Protein AF-A0A2K2B5J3-F1 (afdb_monomer)

Secondary structure (DSSP, 8-state):
----SS------------SS---------GGGEEEEEEPPPSS--HHHHH---EEEEEEESTT-TTS-HHHHHHHHHHTTTTB-TTSEEEEEE-SSSSHHHHHHHHHHHHHHHHHHHH--PPPPPHHHHHHHHHHHHHHHHHHHHHHHHHHHHHHHHHTT----

Solvent-accessible surface area (backbone atoms only — not comparable to full-atom values): 9992 Å² total; per-residue (Å²): 137,82,94,77,88,86,87,75,83,81,89,74,68,94,66,94,70,71,75,61,82,78,69,84,74,84,73,82,52,69,90,68,46,51,77,44,72,36,64,46,87,72,90,85,48,77,64,49,80,71,44,60,21,16,27,41,35,36,35,50,52,72,78,39,80,90,52,54,67,73,38,39,53,39,42,53,64,75,43,48,91,52,39,46,98,83,35,31,37,66,41,72,23,65,86,40,91,37,49,66,58,8,47,54,50,33,51,52,52,53,49,51,52,51,52,59,39,56,56,58,79,62,81,77,49,73,67,54,50,52,50,52,54,52,51,52,53,52,51,51,52,50,52,52,50,54,52,49,55,54,48,53,56,52,51,60,62,59,70,73,71,75,87,124

Radius of gyration: 27.85 Å; Cα contacts (8 Å, |Δi|>4): 143; chains: 1; bounding box: 54×85×68 Å

Foldseek 3Di:
DDPDDDPDDDPPPDDPDADDLPDPPPDPDCVQKDKDFAQDDDDDDPLSVPDRQKIKIKGQLPPPPVDDPQLSVLLCVVCVVQADPRRIGIFMFDPDSHNVVRVVVSVVVVVVSSSVSSHDHGDDDPVRVVVVVVVVVVVVVVVVVVVVVVVVVVVVVVVVPPPD

Nearest PDB structures (foldseek):
  7nql-assembly1_BL  TM=7.212E-01  e=6.709E-13  Homo sapiens
  1j26-assembly1_A  TM=7.373E-01  e=1.878E-08  Mus musculus
  8any-assembly1_p  TM=7.003E-01  e=6.809E-08  Homo sapiens
  7pnw-assembly1_1  TM=7.068E-01  e=8.121E-05  Mus musculus
  8css-assembly1_1  TM=4.990E-01  e=3.091E-05  Homo sapiens

Sequence (164 aa):
MSLELVVARFHCLAKIFVGEKIVSTRNLLPDHVTVSFARSGGPGGQNVNKVNTKVDMRFNVKNAYWLSERIRERIMQMEKNRINKDGEIVISSTKTRTQKGNIDDALAKLQAIIDVASYVPPPPSEEQKKKIAKLAAIGEQKRLKSKKALSDKKAFRRSRDSWD

InterPro domains:
  IPR000352 Peptide chain release factor class I [PF00472] (28-154)
  IPR000352 Peptide chain release factor class I [PS00745] (39-55)

Organism: Populus trichocarpa (NCBI:txid3694)

Mean predicted aligned error: 13.41 Å

Structure (mmCIF, N/CA/C/O backbone):
data_AF-A0A2K2B5J3-F1
#
_entry.id   AF-A0A2K2B5J3-F1
#
loop_
_atom_site.group_PDB
_atom_site.id
_atom_site.type_symbol
_atom_site.label_atom_id
_atom_site.label_alt_id
_atom_site.label_comp_id
_atom_site.label_asym_id
_atom_site.label_entity_id
_atom_site.label_seq_id
_atom_site.pdbx_PDB_ins_code
_atom_site.Cartn_x
_atom_site.Cartn_y
_atom_site.Cartn_z
_atom_site.occupancy
_atom_site.B_iso_or_equiv
_atom_site.auth_seq_id
_atom_site.auth_comp_id
_atom_site.auth_asym_id
_atom_site.auth_atom_id
_atom_site.pdbx_PDB_model_num
ATOM 1 N N . MET A 1 1 ? -14.371 -44.730 -22.700 1.00 38.69 1 MET A N 1
ATOM 2 C CA . MET A 1 1 ? -13.610 -43.462 -22.659 1.00 38.69 1 MET A CA 1
ATOM 3 C C . MET A 1 1 ? -14.013 -42.746 -21.388 1.00 38.69 1 MET A C 1
ATOM 5 O O . MET A 1 1 ? -15.060 -42.118 -21.335 1.00 38.69 1 MET A O 1
ATOM 9 N N . SER A 1 2 ? -13.262 -43.029 -20.331 1.00 38.56 2 SER A N 1
ATOM 10 C CA . SER A 1 2 ? -13.651 -42.812 -18.942 1.00 38.56 2 SER A CA 1
ATOM 11 C C . SER A 1 2 ? -13.442 -41.355 -18.536 1.00 38.56 2 SER A C 1
ATOM 13 O O . SER A 1 2 ? -12.309 -40.881 -18.486 1.00 38.56 2 SER A O 1
ATOM 15 N N . LEU A 1 3 ? -14.543 -40.658 -18.247 1.00 39.06 3 LEU A N 1
ATOM 16 C CA . LEU A 1 3 ? -14.547 -39.393 -17.515 1.00 39.06 3 LEU A CA 1
ATOM 17 C C . LEU A 1 3 ? -14.315 -39.677 -16.026 1.00 39.06 3 LEU A C 1
ATOM 19 O O . LEU A 1 3 ? -15.247 -39.648 -15.239 1.00 39.06 3 LEU A O 1
ATOM 23 N N . GLU A 1 4 ? -13.079 -39.958 -15.639 1.00 42.88 4 GLU A N 1
ATOM 24 C CA . GLU A 1 4 ? -12.658 -39.929 -14.237 1.00 42.88 4 GLU A CA 1
ATOM 25 C C . GLU A 1 4 ? -11.167 -39.611 -14.191 1.00 42.88 4 GLU A C 1
ATOM 27 O O . GLU A 1 4 ? -10.366 -40.535 -14.153 1.00 42.88 4 GLU A O 1
ATOM 32 N N . LEU A 1 5 ? -10.770 -38.327 -14.247 1.00 39.31 5 LEU A N 1
ATOM 33 C CA . LEU A 1 5 ? -9.449 -37.924 -13.732 1.00 39.31 5 LEU A CA 1
ATOM 34 C C . LEU A 1 5 ? -9.193 -36.408 -13.544 1.00 39.31 5 LEU A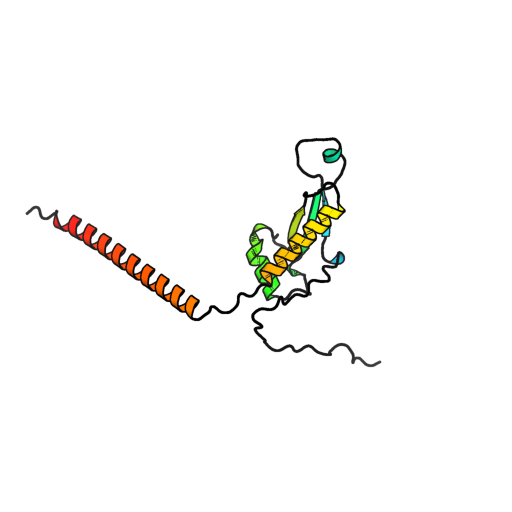 C 1
ATOM 36 O O . LEU A 1 5 ? -8.081 -35.973 -13.793 1.00 39.31 5 LEU A O 1
ATOM 40 N N . VAL A 1 6 ? -10.130 -35.561 -13.090 1.00 40.97 6 VAL A N 1
ATOM 41 C CA . VAL A 1 6 ? -9.733 -34.207 -12.597 1.00 40.97 6 VAL A CA 1
ATOM 42 C C . VAL A 1 6 ? -10.601 -33.702 -11.436 1.00 40.97 6 VAL A C 1
ATOM 44 O O . VAL A 1 6 ? -10.977 -32.536 -11.372 1.00 40.97 6 VAL A O 1
ATOM 47 N N . VAL A 1 7 ? -10.930 -34.570 -10.478 1.00 39.38 7 VAL A N 1
ATOM 48 C CA . VAL A 1 7 ? -11.504 -34.135 -9.189 1.00 39.38 7 VAL A CA 1
ATOM 49 C C . VAL A 1 7 ? -10.739 -34.811 -8.056 1.00 39.38 7 VAL A C 1
ATOM 51 O O . VAL A 1 7 ? -11.272 -35.583 -7.268 1.00 39.38 7 VAL A O 1
ATOM 54 N N . ALA A 1 8 ? -9.436 -34.550 -7.993 1.00 34.19 8 ALA A N 1
ATOM 55 C CA . ALA A 1 8 ? -8.604 -34.957 -6.872 1.00 34.19 8 ALA A CA 1
ATOM 56 C C . ALA A 1 8 ? -8.162 -33.712 -6.103 1.00 34.19 8 ALA A C 1
ATOM 58 O O . ALA A 1 8 ? -7.328 -32.962 -6.591 1.00 34.19 8 ALA A O 1
ATOM 59 N N . ARG A 1 9 ? -8.725 -33.564 -4.891 1.00 36.69 9 ARG A N 1
ATOM 60 C CA . ARG A 1 9 ? -8.152 -32.899 -3.702 1.00 36.69 9 ARG A CA 1
ATOM 61 C C . ARG A 1 9 ? -7.647 -31.468 -3.945 1.00 36.69 9 ARG A C 1
ATOM 63 O O . ARG A 1 9 ? -6.634 -31.253 -4.576 1.00 36.69 9 ARG A O 1
ATOM 70 N N . PHE A 1 10 ? -8.263 -30.442 -3.377 1.00 33.62 10 PHE A N 1
ATOM 71 C CA . PHE A 1 10 ? -7.967 -30.080 -1.992 1.00 33.62 10 PHE A CA 1
ATOM 72 C C . PHE A 1 10 ? -9.178 -29.403 -1.351 1.00 33.62 10 PHE A C 1
ATOM 74 O O . PHE A 1 10 ? -9.356 -28.189 -1.376 1.00 33.62 10 PHE A O 1
ATOM 81 N N . HIS A 1 11 ? -9.977 -30.229 -0.690 1.00 37.59 11 HIS A N 1
ATOM 82 C CA . HIS A 1 11 ? -10.754 -29.816 0.462 1.00 37.59 11 HIS A CA 1
ATOM 83 C C . HIS A 1 11 ? -9.753 -29.423 1.565 1.00 37.59 11 HIS A C 1
ATOM 85 O O . HIS A 1 11 ? -9.306 -30.268 2.339 1.00 37.59 11 HIS A O 1
ATOM 91 N N . CYS A 1 12 ? -9.311 -28.163 1.588 1.00 29.58 12 CYS A N 1
ATOM 92 C CA . CYS A 1 12 ? -8.568 -27.614 2.718 1.00 29.58 12 CYS A CA 1
ATOM 93 C C . CYS A 1 12 ? -9.543 -26.799 3.561 1.00 29.58 12 CYS A C 1
ATOM 95 O O . CYS A 1 12 ? -9.847 -25.640 3.287 1.00 29.58 12 CYS A O 1
ATOM 97 N N . LEU A 1 13 ? -10.076 -27.506 4.551 1.00 34.81 13 LEU A N 1
ATOM 98 C CA . LEU A 1 13 ? -10.824 -27.009 5.690 1.00 34.81 13 LEU A CA 1
ATOM 99 C C . LEU A 1 13 ? -10.295 -25.665 6.193 1.00 34.81 13 LEU A C 1
ATOM 101 O O . LEU A 1 13 ? -9.086 -25.453 6.292 1.00 34.81 13 LEU A O 1
ATOM 105 N N . ALA A 1 14 ? -11.246 -24.818 6.584 1.00 35.06 14 ALA A N 1
ATOM 106 C CA . ALA A 1 14 ? -11.072 -23.644 7.418 1.00 35.06 14 ALA A CA 1
ATOM 107 C C . ALA A 1 14 ? -9.916 -23.813 8.415 1.00 35.06 14 ALA A C 1
ATOM 109 O O . ALA A 1 14 ? -10.019 -24.485 9.440 1.00 35.06 14 ALA A O 1
ATOM 110 N N . LYS A 1 15 ? -8.797 -23.181 8.091 1.00 33.81 15 LYS A N 1
ATOM 111 C CA . LYS A 1 15 ? -7.628 -23.089 8.944 1.00 33.81 15 LYS A CA 1
ATOM 112 C C . LYS A 1 15 ? -7.197 -21.638 8.875 1.00 33.81 15 LYS A C 1
ATOM 114 O O . LYS A 1 15 ? -6.507 -21.205 7.959 1.00 33.81 15 LYS A O 1
ATOM 119 N N . ILE A 1 16 ? -7.709 -20.868 9.832 1.00 36.09 16 ILE A N 1
ATOM 120 C CA . ILE A 1 16 ? -7.239 -19.525 10.165 1.00 36.09 16 ILE A CA 1
ATOM 121 C C . ILE A 1 16 ? -5.782 -19.701 10.609 1.00 36.09 16 ILE A C 1
ATOM 123 O O . ILE A 1 16 ? -5.500 -19.921 11.782 1.00 36.09 16 ILE A O 1
ATOM 127 N N . PHE A 1 17 ? -4.860 -19.726 9.648 1.00 38.75 17 PHE A N 1
ATOM 128 C CA . PHE A 1 17 ? -3.431 -19.838 9.905 1.00 38.75 17 PHE A CA 1
ATOM 129 C C . PHE A 1 17 ? -2.878 -18.434 10.081 1.00 38.75 17 PHE A C 1
ATOM 131 O O . PHE A 1 17 ? -2.689 -17.661 9.144 1.00 38.75 17 PHE A O 1
ATOM 138 N N . VAL A 1 18 ? -2.709 -18.095 11.349 1.00 39.72 18 VAL A N 1
ATOM 139 C CA . VAL A 1 18 ? -1.982 -16.927 11.812 1.00 39.72 18 VAL A CA 1
ATOM 140 C C . VAL A 1 18 ? -0.506 -17.116 11.455 1.00 39.72 18 VAL A C 1
ATOM 142 O O . VAL A 1 18 ? 0.121 -18.047 11.945 1.00 39.72 18 VAL A O 1
ATOM 145 N N . GLY A 1 19 ? 0.059 -16.206 10.657 1.00 42.03 19 GLY A N 1
ATOM 146 C CA . GLY A 1 19 ? 1.497 -15.919 10.707 1.00 42.03 19 GLY A CA 1
ATOM 147 C C . GLY A 1 19 ? 2.404 -16.445 9.592 1.00 42.03 19 GLY A C 1
ATOM 148 O O . GLY A 1 19 ? 3.573 -16.077 9.601 1.00 42.03 19 GLY A O 1
ATOM 149 N N . GLU A 1 20 ? 1.923 -17.197 8.602 1.00 43.34 20 GLU A N 1
ATOM 150 C CA . GLU A 1 20 ? 2.760 -17.602 7.459 1.00 43.34 20 GLU A CA 1
ATOM 151 C C . GLU A 1 20 ? 2.305 -16.917 6.169 1.00 43.34 20 GLU A C 1
ATOM 153 O O . GLU A 1 20 ? 1.110 -16.789 5.914 1.00 43.34 20 GLU A O 1
ATOM 158 N N . LYS A 1 21 ? 3.258 -16.421 5.366 1.00 43.47 21 LYS A N 1
ATOM 159 C CA . LYS A 1 21 ? 3.002 -15.805 4.056 1.00 43.47 21 LYS A CA 1
ATOM 160 C C . LYS A 1 21 ? 2.290 -16.826 3.155 1.00 43.47 21 LYS A C 1
ATOM 162 O O . LYS A 1 21 ? 2.937 -17.682 2.566 1.00 43.47 21 LYS A O 1
ATOM 167 N N . ILE A 1 22 ? 0.960 -16.746 3.065 1.00 46.25 22 ILE A N 1
ATOM 168 C CA . ILE A 1 22 ? 0.119 -17.766 2.408 1.00 46.25 22 ILE A CA 1
ATOM 169 C C . ILE A 1 22 ? 0.354 -17.834 0.892 1.00 46.25 22 ILE A C 1
ATOM 171 O O . ILE A 1 22 ? 0.056 -18.849 0.270 1.00 46.25 22 ILE A O 1
ATOM 175 N N . VAL A 1 23 ? 0.927 -16.806 0.269 1.00 48.00 23 VAL A N 1
ATOM 176 C CA . VAL A 1 23 ? 1.145 -16.830 -1.177 1.00 48.00 23 VAL A CA 1
ATOM 177 C C . VAL A 1 23 ? 2.619 -17.094 -1.465 1.00 48.00 23 VAL A C 1
ATOM 179 O O . VAL A 1 23 ? 3.451 -16.194 -1.409 1.00 48.00 23 VAL A O 1
ATOM 182 N N . SER A 1 24 ? 2.945 -18.346 -1.791 1.00 45.31 24 SER A N 1
ATOM 183 C CA . SER A 1 24 ? 4.167 -18.667 -2.532 1.00 45.31 24 SER A CA 1
ATOM 184 C C . SER A 1 24 ? 4.050 -18.025 -3.920 1.00 45.31 24 SER A C 1
ATOM 186 O O . SER A 1 24 ? 3.563 -18.624 -4.874 1.00 45.31 24 SER A O 1
ATOM 188 N N . THR A 1 25 ? 4.428 -16.754 -4.024 1.00 46.91 25 THR A N 1
ATOM 189 C CA . THR A 1 25 ? 4.330 -15.903 -5.219 1.00 46.91 25 THR A CA 1
ATOM 190 C C . THR A 1 25 ? 5.460 -16.140 -6.218 1.00 46.91 25 THR A C 1
ATOM 192 O O . THR A 1 25 ? 5.994 -15.210 -6.817 1.00 46.91 25 THR A O 1
ATOM 195 N N . ARG A 1 26 ? 5.868 -17.396 -6.431 1.00 44.31 26 ARG A N 1
ATOM 196 C CA . ARG A 1 26 ? 6.993 -17.665 -7.341 1.00 44.31 26 ARG A CA 1
ATOM 197 C C . ARG A 1 26 ? 6.673 -17.487 -8.824 1.00 44.31 26 ARG A C 1
ATOM 199 O O . ARG A 1 26 ? 7.614 -17.313 -9.585 1.00 44.31 26 ARG A O 1
ATOM 206 N N . ASN A 1 27 ? 5.404 -17.440 -9.233 1.00 49.78 27 ASN A N 1
ATOM 207 C CA . ASN A 1 27 ? 5.041 -17.365 -10.651 1.00 49.78 27 ASN A CA 1
ATOM 208 C C . ASN A 1 27 ? 3.996 -16.269 -10.927 1.00 49.78 27 ASN A C 1
ATOM 210 O O . ASN A 1 27 ? 2.860 -16.565 -11.290 1.00 49.78 27 ASN A O 1
ATOM 214 N N . LEU A 1 28 ? 4.372 -14.990 -10.807 1.00 58.81 28 LEU A N 1
ATOM 215 C CA . LEU A 1 28 ? 3.717 -13.958 -11.621 1.00 58.81 28 LEU A CA 1
ATOM 216 C C . LEU A 1 28 ? 4.149 -14.211 -13.072 1.00 58.81 28 LEU A C 1
ATOM 218 O O . LEU A 1 28 ? 5.174 -13.704 -13.522 1.00 58.81 28 LEU A O 1
ATOM 222 N N . LEU A 1 29 ? 3.420 -15.086 -13.768 1.00 58.47 29 LEU A N 1
ATOM 223 C CA . LEU A 1 29 ? 3.644 -15.331 -15.189 1.00 58.47 29 LEU A CA 1
ATOM 224 C C . LEU A 1 29 ? 3.409 -14.010 -15.945 1.00 58.47 29 LEU A C 1
ATOM 226 O O . LEU A 1 29 ? 2.413 -13.331 -15.661 1.00 58.47 29 LEU A O 1
ATOM 230 N N . PRO A 1 30 ? 4.283 -13.640 -16.900 1.00 63.72 30 PRO A N 1
ATOM 231 C CA . PRO A 1 30 ? 4.094 -12.458 -17.743 1.00 63.72 30 PRO A CA 1
ATOM 232 C C . PRO A 1 30 ? 2.709 -12.406 -18.400 1.00 63.72 30 PRO A C 1
ATOM 234 O O . PRO A 1 30 ? 2.174 -11.326 -18.613 1.00 63.72 30 PRO A O 1
ATOM 237 N N . ASP A 1 31 ? 2.097 -13.568 -18.636 1.00 69.81 31 ASP A N 1
ATOM 238 C CA . ASP A 1 31 ? 0.798 -13.727 -19.295 1.00 69.81 31 ASP A CA 1
ATOM 239 C C . ASP A 1 31 ? -0.376 -13.091 -18.530 1.00 69.81 31 ASP A C 1
ATOM 241 O O . ASP A 1 31 ? -1.429 -12.827 -19.107 1.00 69.81 31 ASP A O 1
ATOM 245 N N . HIS A 1 32 ? -0.220 -12.820 -17.230 1.00 76.50 32 HIS A N 1
ATOM 246 C CA . HIS A 1 32 ? -1.272 -12.210 -16.407 1.00 76.50 32 HIS A CA 1
ATOM 247 C C . HIS A 1 32 ? -1.162 -10.686 -16.289 1.00 76.50 32 HIS A C 1
ATOM 249 O O . HIS A 1 32 ? -2.029 -10.058 -15.674 1.00 76.50 32 HIS A O 1
ATOM 255 N N . VAL A 1 33 ? -0.108 -10.083 -16.844 1.00 84.31 33 VAL A N 1
ATOM 256 C CA . VAL A 1 33 ? 0.138 -8.641 -16.769 1.00 84.31 33 VAL A CA 1
ATOM 257 C C . VAL A 1 33 ? 0.286 -8.054 -18.165 1.00 84.31 33 VAL A C 1
ATOM 259 O O . VAL A 1 33 ? 1.044 -8.535 -18.997 1.00 84.31 33 VAL A O 1
ATOM 262 N N . THR A 1 34 ? -0.430 -6.967 -18.436 1.00 89.25 34 THR A N 1
ATOM 263 C CA . THR A 1 34 ? -0.255 -6.224 -19.688 1.00 89.25 34 THR A CA 1
ATOM 264 C C . THR A 1 34 ? 0.779 -5.134 -19.467 1.00 89.25 34 THR A C 1
ATOM 266 O O . THR A 1 34 ? 0.596 -4.266 -18.614 1.00 89.25 34 THR A O 1
ATOM 269 N N . VAL A 1 35 ? 1.869 -5.164 -20.228 1.00 90.06 35 VAL A N 1
ATOM 270 C CA . VAL A 1 35 ? 2.953 -4.183 -20.124 1.00 90.06 35 VAL A CA 1
ATOM 271 C C . VAL A 1 35 ? 2.902 -3.237 -21.319 1.00 90.06 35 VAL A C 1
ATOM 273 O O . VAL A 1 35 ? 2.974 -3.668 -22.465 1.00 90.06 35 VAL A O 1
ATOM 276 N N . SER A 1 36 ? 2.806 -1.939 -21.045 1.00 90.94 36 SER A N 1
ATOM 277 C CA . SER A 1 36 ? 2.914 -0.872 -22.036 1.00 90.94 36 SER A CA 1
ATOM 278 C C . SER A 1 36 ? 4.167 -0.048 -21.776 1.00 90.94 36 SER A C 1
ATOM 280 O O . SER A 1 36 ? 4.523 0.221 -20.628 1.00 90.94 36 SER A O 1
A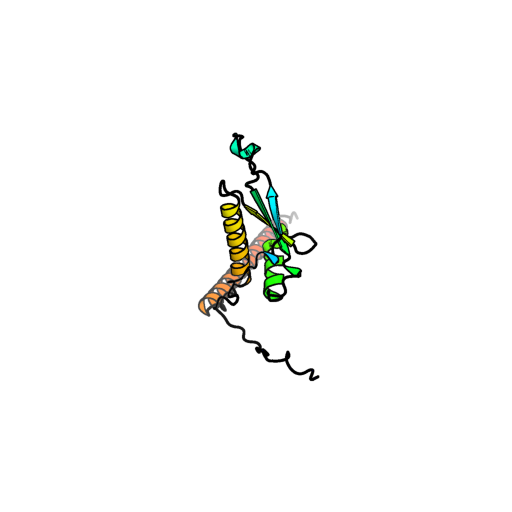TOM 282 N N . PHE A 1 37 ? 4.821 0.397 -22.845 1.00 90.25 37 PHE A N 1
ATOM 283 C CA . PHE A 1 37 ? 5.982 1.274 -22.752 1.00 90.25 37 PHE A CA 1
ATOM 284 C C . PHE A 1 37 ? 5.604 2.695 -23.138 1.00 90.25 37 PHE A C 1
ATOM 286 O O . PHE A 1 37 ? 4.906 2.927 -24.122 1.00 90.25 37 PHE A O 1
ATOM 293 N N . ALA A 1 38 ? 6.103 3.654 -22.373 1.00 87.44 38 ALA A N 1
ATOM 294 C CA . ALA A 1 38 ? 5.895 5.070 -22.605 1.00 87.44 38 ALA A CA 1
ATOM 295 C C . ALA A 1 38 ? 7.223 5.825 -22.489 1.00 87.44 38 ALA A C 1
ATOM 297 O O . ALA A 1 38 ? 8.264 5.281 -22.104 1.00 87.44 38 ALA A O 1
ATOM 298 N N . ARG A 1 39 ? 7.195 7.114 -22.815 1.00 84.88 39 ARG A N 1
ATOM 299 C CA . ARG A 1 39 ? 8.326 8.005 -22.549 1.00 84.88 39 ARG A CA 1
ATOM 300 C C . ARG A 1 39 ? 8.353 8.356 -21.064 1.00 84.88 39 ARG A C 1
ATOM 302 O O . ARG A 1 39 ? 7.312 8.617 -20.460 1.00 84.88 39 ARG A O 1
ATOM 309 N N . SER A 1 40 ? 9.538 8.336 -20.462 1.00 77.94 40 SER A N 1
ATOM 310 C CA . SER A 1 40 ? 9.729 8.815 -19.091 1.00 77.94 40 SER A CA 1
ATOM 311 C C . SER A 1 40 ? 9.630 10.340 -19.057 1.00 77.94 40 SER A C 1
ATOM 313 O O . SER A 1 40 ? 10.235 11.004 -19.893 1.00 77.94 40 SER A O 1
ATOM 315 N N . GLY A 1 41 ? 8.898 10.898 -18.092 1.00 74.50 41 GLY A N 1
ATOM 316 C CA . GLY A 1 41 ? 8.893 12.343 -17.855 1.00 74.50 41 GLY A CA 1
ATOM 317 C C . GLY A 1 41 ? 10.177 12.793 -17.152 1.00 74.50 41 GLY A C 1
ATOM 318 O O . GLY A 1 41 ? 10.667 12.092 -16.270 1.00 74.50 41 GLY A O 1
ATOM 319 N N . GLY A 1 42 ? 10.727 13.946 -17.537 1.00 71.50 42 GLY A N 1
ATOM 320 C CA . GLY A 1 42 ? 11.901 14.542 -16.892 1.00 71.50 42 GLY A CA 1
ATOM 321 C C . GLY A 1 42 ? 12.543 15.660 -17.724 1.00 71.50 42 GLY A C 1
ATOM 322 O O . GLY A 1 42 ? 12.238 15.769 -18.915 1.00 71.50 42 GLY A O 1
ATOM 323 N N . PRO A 1 43 ? 13.411 16.498 -17.119 1.00 67.81 43 PRO A N 1
ATOM 324 C CA . PRO A 1 43 ? 14.131 17.551 -17.832 1.00 67.81 43 PRO A CA 1
ATOM 325 C C . PRO A 1 43 ? 14.945 16.939 -18.980 1.00 67.81 43 PRO A C 1
ATOM 327 O O . PRO A 1 43 ? 15.679 15.966 -18.804 1.00 67.81 43 PRO A O 1
ATOM 330 N N . GLY A 1 44 ? 14.705 17.464 -20.181 1.00 62.78 44 GLY A N 1
ATOM 331 C CA . GLY A 1 44 ? 15.041 16.830 -21.450 1.00 62.78 44 GLY A CA 1
ATOM 332 C C . GLY A 1 44 ? 16.533 16.574 -21.666 1.00 62.78 44 GLY A C 1
ATOM 333 O O . GLY A 1 44 ? 17.384 17.416 -21.402 1.00 62.78 44 GLY A O 1
ATOM 334 N N . GLY A 1 45 ? 16.820 15.405 -22.236 1.00 69.75 45 GLY A N 1
ATOM 335 C CA . GLY A 1 45 ? 18.115 15.014 -22.788 1.00 69.75 45 GLY A CA 1
ATOM 336 C C . GLY A 1 45 ? 17.905 14.038 -23.949 1.00 69.75 45 GLY A C 1
ATOM 337 O O . GLY A 1 45 ? 16.805 13.499 -24.110 1.00 69.75 45 GLY A O 1
ATOM 338 N N . GLN A 1 46 ? 18.940 13.787 -24.762 1.00 68.25 46 GLN A N 1
ATOM 339 C CA . GLN A 1 46 ? 18.813 12.960 -25.977 1.00 68.25 46 GLN A CA 1
ATOM 340 C C . GLN A 1 46 ? 18.162 11.588 -25.722 1.00 68.25 46 GLN A C 1
ATOM 342 O O . GLN A 1 46 ? 17.353 11.130 -26.526 1.00 68.25 46 GLN A O 1
ATOM 347 N N . ASN A 1 47 ? 18.455 10.953 -24.584 1.00 64.69 47 ASN A N 1
ATOM 348 C CA . ASN A 1 47 ? 17.909 9.634 -24.255 1.00 64.69 47 ASN A CA 1
ATOM 349 C C . ASN A 1 47 ? 16.420 9.662 -23.862 1.00 64.69 47 ASN A C 1
ATOM 351 O O . ASN A 1 47 ? 15.684 8.753 -24.236 1.00 64.69 47 ASN A O 1
ATOM 355 N N . VAL A 1 48 ? 15.959 10.706 -23.163 1.00 69.69 48 VAL A N 1
ATOM 356 C CA . VAL A 1 48 ? 14.572 10.825 -22.660 1.00 69.69 48 VAL A CA 1
ATOM 357 C C . VAL A 1 48 ? 13.577 11.007 -23.809 1.00 69.69 48 VAL A C 1
ATOM 359 O O . VAL A 1 48 ? 12.483 10.448 -23.792 1.00 69.69 48 VAL A O 1
ATOM 362 N N . ASN A 1 49 ? 13.982 11.741 -24.848 1.00 68.38 49 ASN A N 1
ATOM 363 C CA . ASN A 1 49 ? 13.137 12.000 -26.013 1.00 68.38 49 ASN A CA 1
ATOM 364 C C . ASN A 1 49 ? 13.140 10.853 -27.037 1.00 68.38 49 ASN A C 1
ATOM 366 O O . ASN A 1 49 ? 12.234 10.789 -27.869 1.00 68.38 49 ASN A O 1
ATOM 370 N N . LYS A 1 50 ? 14.138 9.958 -26.983 1.00 70.94 50 LYS A N 1
ATOM 371 C CA . LYS A 1 50 ? 14.362 8.913 -27.995 1.00 70.94 50 LYS A CA 1
ATOM 372 C C . LYS A 1 50 ? 13.949 7.509 -27.547 1.00 70.94 50 LYS A C 1
ATOM 374 O O . LYS A 1 50 ? 13.555 6.716 -28.397 1.00 70.94 50 LYS A O 1
ATOM 379 N N . VAL A 1 51 ? 14.028 7.182 -26.254 1.00 77.81 51 VAL A N 1
ATOM 380 C CA . VAL A 1 51 ? 13.822 5.806 -25.766 1.00 77.81 51 VAL A CA 1
ATOM 381 C C . VAL A 1 51 ? 12.595 5.717 -24.856 1.00 77.81 51 VAL A C 1
ATOM 383 O O . VAL A 1 51 ? 12.501 6.405 -23.842 1.00 77.81 51 VAL A O 1
ATOM 386 N N . ASN A 1 52 ? 11.666 4.816 -25.193 1.00 83.62 52 ASN A N 1
ATOM 387 C CA . ASN A 1 52 ? 10.490 4.505 -24.374 1.00 83.62 52 ASN A CA 1
ATOM 388 C C . ASN A 1 52 ? 10.897 3.629 -23.180 1.00 83.62 52 ASN A C 1
ATOM 390 O O . ASN A 1 52 ? 10.770 2.405 -23.221 1.00 83.62 52 ASN A O 1
ATOM 394 N N . THR A 1 53 ? 11.464 4.242 -22.144 1.00 85.94 53 THR A N 1
ATOM 395 C CA . THR A 1 53 ? 11.959 3.536 -20.954 1.00 85.94 53 THR A CA 1
ATOM 396 C C . THR A 1 53 ? 10.900 3.372 -19.869 1.00 85.94 53 THR A C 1
ATOM 398 O O . THR A 1 53 ? 11.019 2.442 -19.075 1.00 85.94 53 THR A O 1
ATOM 401 N N . LYS A 1 54 ? 9.869 4.229 -19.814 1.00 90.06 54 LYS A N 1
ATOM 402 C CA . LYS A 1 54 ? 8.796 4.124 -18.815 1.00 90.06 54 LYS A CA 1
ATOM 403 C C . LYS A 1 54 ? 7.996 2.853 -19.056 1.00 90.06 54 LYS A C 1
ATOM 405 O O . LYS A 1 54 ? 7.600 2.578 -20.185 1.00 90.06 54 LYS A O 1
ATOM 410 N N . VAL A 1 55 ? 7.729 2.126 -17.981 1.00 92.44 55 VAL A N 1
ATOM 411 C CA . VAL A 1 55 ? 6.892 0.928 -17.986 1.00 92.44 55 VAL A CA 1
ATOM 412 C C . VAL A 1 55 ? 5.595 1.244 -17.266 1.00 92.44 55 VAL A C 1
ATOM 414 O O . VAL A 1 55 ? 5.630 1.688 -16.122 1.00 92.44 55 VAL A O 1
ATOM 417 N N . ASP A 1 56 ? 4.472 1.001 -17.928 1.00 92.06 56 ASP A N 1
ATOM 418 C CA . ASP A 1 56 ? 3.133 1.024 -17.356 1.00 92.06 56 ASP A CA 1
ATOM 419 C C . ASP A 1 56 ? 2.580 -0.407 -17.394 1.00 92.06 56 ASP A C 1
ATOM 421 O O . ASP A 1 56 ? 2.260 -0.943 -18.453 1.00 92.06 56 ASP A O 1
ATOM 425 N N . MET A 1 57 ? 2.507 -1.044 -16.229 1.00 91.06 57 MET A N 1
ATOM 426 C CA . MET A 1 57 ? 2.011 -2.405 -16.054 1.00 91.06 57 MET A CA 1
ATOM 427 C C . MET A 1 57 ? 0.564 -2.373 -15.575 1.00 91.06 57 MET A C 1
ATOM 429 O O . MET A 1 57 ? 0.248 -1.703 -14.593 1.00 91.06 57 MET A O 1
ATOM 433 N N . ARG A 1 58 ? -0.309 -3.116 -16.248 1.00 91.12 58 ARG A N 1
ATOM 434 C CA . ARG A 1 58 ? -1.704 -3.316 -15.864 1.00 91.12 58 ARG A CA 1
ATOM 435 C C . ARG A 1 58 ? -1.913 -4.744 -15.395 1.00 91.12 58 ARG A C 1
ATOM 437 O O . ARG A 1 58 ? -1.501 -5.686 -16.070 1.00 91.12 58 ARG A O 1
ATOM 444 N N . PHE A 1 59 ? -2.581 -4.892 -14.260 1.00 90.12 59 PHE A N 1
ATOM 445 C CA . PHE A 1 59 ? -2.938 -6.185 -13.694 1.00 90.12 59 PHE A CA 1
ATOM 446 C C . PHE A 1 59 ? -4.423 -6.198 -13.334 1.00 90.12 59 PHE A C 1
ATOM 448 O O . PHE A 1 59 ? -4.894 -5.321 -12.610 1.00 90.12 59 PHE A O 1
ATOM 455 N N . ASN A 1 60 ? -5.166 -7.184 -13.834 1.00 89.56 60 ASN A N 1
ATOM 456 C CA . ASN A 1 60 ? -6.578 -7.342 -13.504 1.00 89.56 60 ASN A CA 1
ATOM 457 C C . ASN A 1 60 ? -6.720 -8.160 -12.214 1.00 89.56 60 ASN A C 1
ATOM 459 O O . ASN A 1 60 ? -6.601 -9.385 -12.220 1.00 89.56 60 ASN A O 1
ATOM 463 N N . VAL A 1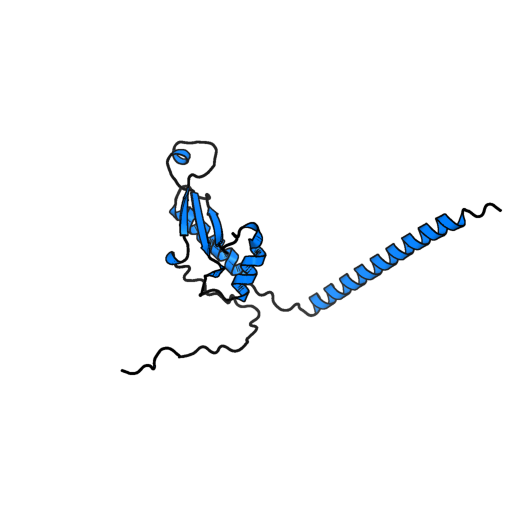 61 ? -6.976 -7.470 -11.100 1.00 87.19 61 VAL A N 1
ATOM 464 C CA . VAL A 1 61 ? -7.076 -8.087 -9.768 1.00 87.19 61 VAL A CA 1
ATOM 465 C C . VAL A 1 61 ? -8.330 -8.956 -9.665 1.00 87.19 61 VAL A C 1
ATOM 467 O O . VAL A 1 61 ? -8.308 -10.007 -9.029 1.00 87.19 61 VAL A O 1
ATOM 470 N N . LYS A 1 62 ? -9.424 -8.535 -10.308 1.00 85.31 62 LYS A N 1
ATOM 471 C CA . LYS A 1 62 ? -10.731 -9.197 -10.230 1.00 85.31 62 LYS A CA 1
ATOM 472 C C . LYS A 1 62 ? -10.736 -10.558 -10.929 1.00 85.31 62 LYS A C 1
ATOM 474 O O . LYS A 1 62 ? -11.283 -11.515 -10.393 1.00 85.31 62 LYS A O 1
ATOM 479 N N . ASN A 1 63 ? -10.082 -10.650 -12.085 1.00 84.38 63 ASN A N 1
ATOM 480 C CA . ASN A 1 63 ? -10.032 -11.864 -12.906 1.00 84.38 63 ASN A CA 1
ATOM 481 C C . ASN A 1 63 ? -8.867 -12.805 -12.544 1.00 84.38 63 ASN A C 1
ATOM 483 O O . ASN A 1 63 ? -8.688 -13.846 -13.177 1.00 84.38 63 ASN A O 1
ATOM 487 N N . ALA A 1 64 ? -8.065 -12.470 -11.531 1.00 82.75 64 ALA A N 1
ATOM 488 C CA . ALA A 1 64 ? -6.953 -13.302 -11.090 1.00 82.75 64 ALA A CA 1
ATOM 489 C C . ALA A 1 64 ? -7.458 -14.550 -10.340 1.00 82.75 64 ALA A C 1
ATOM 491 O O . ALA A 1 64 ? -7.724 -14.509 -9.135 1.00 82.75 64 ALA A O 1
ATOM 492 N N . TYR A 1 65 ? -7.575 -15.674 -11.056 1.00 79.38 65 TYR A N 1
ATOM 493 C CA . TYR A 1 65 ? -8.056 -16.959 -10.522 1.00 79.38 65 TYR A CA 1
ATOM 494 C C . TYR A 1 65 ? -7.145 -17.561 -9.442 1.00 79.38 65 TYR A C 1
ATOM 496 O O . TYR A 1 65 ? -7.607 -18.303 -8.581 1.00 79.38 65 TYR A O 1
ATOM 504 N N . TRP A 1 66 ? -5.853 -17.237 -9.476 1.00 80.06 66 TRP A N 1
ATOM 505 C CA . TRP A 1 66 ? -4.842 -17.730 -8.539 1.00 80.06 66 TRP A CA 1
ATOM 506 C C . TRP A 1 66 ? -4.809 -16.946 -7.216 1.00 80.06 66 TRP A C 1
ATOM 508 O O . TRP A 1 66 ? -4.144 -17.367 -6.269 1.00 80.06 66 TRP A O 1
ATOM 518 N N . LEU A 1 67 ? -5.531 -15.822 -7.122 1.00 79.88 67 LEU A N 1
ATOM 519 C CA . LEU A 1 67 ? -5.701 -15.067 -5.881 1.00 79.88 67 LEU A CA 1
ATOM 520 C C . LEU A 1 67 ? -6.969 -15.517 -5.144 1.00 79.88 67 LEU A C 1
ATOM 522 O O . LEU A 1 67 ? -8.033 -15.672 -5.736 1.00 79.88 67 LEU A O 1
ATOM 526 N N . SER A 1 68 ? -6.870 -15.670 -3.822 1.00 83.12 68 SER A N 1
ATOM 527 C CA . SER A 1 68 ? -8.041 -15.862 -2.956 1.00 83.12 68 SER A CA 1
ATOM 528 C C . SER A 1 68 ? -8.946 -14.626 -2.991 1.00 83.12 68 SER A C 1
ATOM 530 O O . SER A 1 68 ? -8.441 -13.502 -2.993 1.00 83.12 68 SER A O 1
ATOM 532 N N . GLU A 1 69 ? -10.268 -14.822 -2.921 1.00 83.25 69 GLU A N 1
ATOM 533 C CA . GLU A 1 69 ? -11.254 -13.729 -2.863 1.00 83.25 69 GLU A CA 1
ATOM 534 C C . GLU A 1 69 ? -10.928 -12.708 -1.768 1.00 83.25 69 GLU A C 1
ATOM 536 O O . GLU A 1 69 ? -10.885 -11.508 -2.013 1.00 83.25 69 GLU A O 1
ATOM 541 N N . ARG A 1 70 ? -10.548 -13.183 -0.576 1.00 83.88 70 ARG A N 1
ATOM 542 C CA . ARG A 1 70 ? -10.160 -12.313 0.542 1.00 83.88 70 ARG A CA 1
ATOM 543 C C . ARG A 1 70 ? -8.992 -11.388 0.186 1.00 83.88 70 ARG A C 1
ATOM 545 O O . ARG A 1 70 ? -8.944 -10.246 0.641 1.00 83.88 70 ARG A O 1
ATOM 552 N N . ILE A 1 71 ? -8.016 -11.894 -0.568 1.00 84.69 71 ILE A N 1
ATOM 553 C CA . ILE A 1 71 ? -6.847 -11.114 -0.988 1.00 84.69 71 ILE A CA 1
ATOM 554 C C . ILE A 1 71 ? -7.260 -10.132 -2.086 1.00 84.69 71 ILE A C 1
ATOM 556 O O . ILE A 1 71 ? -6.877 -8.967 -2.005 1.00 84.69 71 ILE A O 1
ATOM 560 N N . ARG A 1 72 ? -8.086 -10.560 -3.053 1.00 86.50 72 ARG A N 1
ATOM 561 C CA . ARG A 1 72 ? -8.640 -9.674 -4.088 1.00 86.50 72 ARG A CA 1
ATOM 562 C C . ARG A 1 72 ? -9.378 -8.495 -3.466 1.00 86.50 72 ARG A C 1
ATOM 564 O O . ARG A 1 72 ? -9.032 -7.351 -3.744 1.00 86.50 72 ARG A O 1
ATOM 571 N N . GLU A 1 73 ? -10.318 -8.755 -2.564 1.00 88.06 73 GLU A N 1
ATOM 572 C CA . GLU A 1 73 ? -11.076 -7.717 -1.861 1.00 88.06 73 GLU A CA 1
ATOM 573 C C . GLU A 1 73 ? -10.168 -6.769 -1.072 1.00 88.06 73 GLU A C 1
ATOM 575 O O . GLU A 1 73 ? -10.343 -5.551 -1.125 1.00 88.06 73 GLU A O 1
ATOM 580 N N . ARG A 1 74 ? -9.156 -7.299 -0.375 1.00 88.31 74 ARG A N 1
ATOM 581 C CA . ARG A 1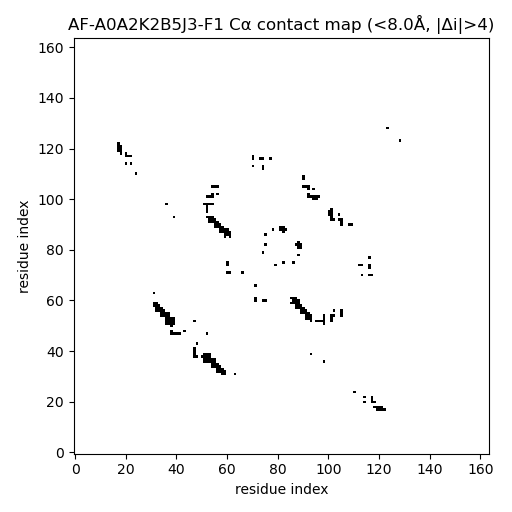 74 ? -8.188 -6.465 0.344 1.00 88.31 74 ARG A CA 1
ATOM 582 C C . ARG A 1 74 ? -7.387 -5.565 -0.583 1.00 88.31 74 ARG A C 1
ATOM 584 O O . ARG A 1 74 ? -7.249 -4.385 -0.276 1.00 88.31 74 ARG A O 1
ATOM 591 N N . ILE A 1 75 ? -6.889 -6.085 -1.703 1.00 88.50 75 ILE A N 1
ATOM 592 C CA . ILE A 1 75 ? -6.178 -5.275 -2.702 1.00 88.50 75 ILE A CA 1
ATOM 593 C C . ILE A 1 75 ? -7.111 -4.178 -3.231 1.00 88.50 75 ILE A C 1
ATOM 595 O O . ILE A 1 75 ? -6.718 -3.014 -3.266 1.00 88.50 75 ILE A O 1
ATOM 599 N N . MET A 1 76 ? -8.363 -4.522 -3.551 1.00 88.75 76 MET A N 1
ATOM 600 C CA . MET A 1 76 ? -9.380 -3.568 -4.011 1.00 88.75 76 MET A CA 1
ATOM 601 C C . MET A 1 76 ? -9.657 -2.457 -2.985 1.00 88.75 76 MET A C 1
ATOM 603 O O . MET A 1 76 ? -9.852 -1.304 -3.363 1.00 88.75 76 MET A O 1
ATOM 607 N N . GLN A 1 77 ? -9.650 -2.774 -1.687 1.00 88.88 77 GLN A N 1
ATOM 608 C CA . GLN A 1 77 ? -9.842 -1.792 -0.614 1.00 88.88 77 GLN A CA 1
ATOM 609 C C . GLN A 1 77 ? -8.602 -0.921 -0.373 1.00 88.88 77 GLN A C 1
ATOM 611 O O . GLN A 1 77 ? -8.729 0.291 -0.185 1.00 88.88 77 GLN A O 1
ATOM 616 N N . MET A 1 78 ? -7.413 -1.527 -0.367 1.00 87.81 78 MET A N 1
ATOM 617 C CA . MET A 1 78 ? -6.146 -0.846 -0.089 1.00 87.81 78 MET A CA 1
ATOM 618 C C . MET A 1 78 ? -5.739 0.097 -1.221 1.00 87.81 78 MET A C 1
ATOM 620 O O . MET A 1 78 ? -5.396 1.251 -0.979 1.00 87.81 78 MET A O 1
ATOM 624 N N . GLU A 1 79 ? -5.837 -0.373 -2.462 1.00 89.19 79 GLU A N 1
ATOM 625 C CA . GLU A 1 79 ? -5.401 0.346 -3.660 1.00 89.19 79 GLU A CA 1
ATOM 626 C C . GLU A 1 79 ? -6.582 0.984 -4.407 1.00 89.19 79 GLU A C 1
ATOM 628 O O . GLU A 1 79 ? -6.489 1.263 -5.601 1.00 89.19 79 GLU A O 1
ATOM 633 N N . LYS A 1 80 ? -7.692 1.272 -3.712 1.00 87.69 80 LYS A N 1
ATOM 634 C CA . LYS A 1 80 ? -8.929 1.821 -4.305 1.00 87.69 80 LYS A CA 1
ATOM 635 C C . LYS A 1 80 ? -8.712 3.053 -5.195 1.00 87.69 80 LYS A C 1
ATOM 637 O O . LYS A 1 80 ? -9.448 3.267 -6.146 1.00 87.69 80 LYS A O 1
ATOM 642 N N . ASN A 1 81 ? -7.698 3.865 -4.885 1.00 87.88 81 ASN A N 1
ATOM 643 C CA . ASN A 1 81 ? -7.381 5.093 -5.621 1.00 87.88 81 ASN A CA 1
ATOM 644 C C . ASN A 1 81 ? -6.615 4.825 -6.929 1.00 87.88 81 ASN A C 1
ATOM 646 O O . ASN A 1 81 ? -6.508 5.712 -7.769 1.00 87.88 81 ASN A O 1
ATOM 650 N N . ARG A 1 82 ? -6.027 3.633 -7.071 1.00 86.56 82 ARG A N 1
ATOM 651 C CA . ARG A 1 82 ? -5.172 3.221 -8.194 1.00 86.56 82 ARG A CA 1
ATOM 652 C C . ARG A 1 82 ? -5.821 2.154 -9.074 1.00 86.56 82 ARG A C 1
ATOM 654 O O . ARG A 1 82 ? -5.204 1.720 -10.046 1.00 86.56 82 ARG A O 1
ATOM 661 N N . ILE A 1 83 ? -7.031 1.729 -8.718 1.00 90.00 83 ILE A N 1
ATOM 662 C CA . ILE A 1 83 ? -7.794 0.695 -9.406 1.00 90.00 83 ILE A CA 1
ATOM 663 C C . ILE A 1 83 ? -8.900 1.329 -10.249 1.00 90.00 83 ILE A C 1
ATOM 665 O O . ILE A 1 83 ? -9.625 2.219 -9.804 1.00 90.00 83 ILE A O 1
ATOM 669 N N . ASN A 1 84 ? -9.034 0.838 -11.476 1.00 89.06 84 ASN A N 1
ATOM 670 C CA . ASN A 1 84 ? -10.060 1.255 -12.425 1.00 89.06 84 ASN A CA 1
ATOM 671 C C . ASN A 1 84 ? -11.415 0.602 -12.092 1.00 89.06 84 ASN A C 1
ATOM 673 O O . ASN A 1 84 ? -11.484 -0.369 -11.338 1.00 89.06 84 ASN A O 1
ATOM 677 N N . LYS A 1 85 ? -12.506 1.068 -12.717 1.00 85.88 85 LYS A N 1
ATOM 678 C CA . LYS A 1 85 ? -13.850 0.471 -12.545 1.00 85.88 85 LYS A CA 1
ATOM 679 C C . LYS A 1 85 ? -13.894 -1.025 -12.885 1.00 85.88 85 LYS A C 1
ATOM 681 O O . LYS A 1 85 ? -14.656 -1.767 -12.274 1.00 85.88 85 LYS A O 1
ATOM 686 N N . ASP A 1 86 ? -13.030 -1.459 -13.798 1.00 85.44 86 ASP A N 1
ATOM 687 C CA . ASP A 1 86 ? -12.917 -2.852 -14.241 1.00 85.44 86 ASP A CA 1
ATOM 688 C C . ASP A 1 86 ? -12.102 -3.743 -13.283 1.00 85.44 86 ASP A C 1
ATOM 690 O O . ASP A 1 86 ? -11.974 -4.945 -13.511 1.00 85.44 86 ASP A O 1
ATOM 694 N N . GLY A 1 87 ? -11.561 -3.187 -12.190 1.00 86.19 87 GLY A N 1
ATOM 695 C CA . GLY A 1 87 ? -10.728 -3.929 -11.236 1.00 86.19 87 GLY A CA 1
ATOM 696 C C . GLY A 1 87 ? -9.272 -4.089 -11.680 1.00 86.19 87 GLY A C 1
ATOM 697 O O . GLY A 1 87 ? -8.569 -4.984 -11.207 1.00 86.19 87 GLY A O 1
ATOM 698 N N . GLU A 1 88 ? -8.814 -3.235 -12.595 1.00 90.31 88 GLU A N 1
ATOM 699 C CA . GLU A 1 88 ? -7.427 -3.200 -13.055 1.00 90.31 88 GLU A CA 1
ATOM 700 C C . GLU A 1 88 ? -6.600 -2.222 -12.226 1.00 90.31 88 GLU A C 1
ATOM 702 O O . GLU A 1 88 ? -6.955 -1.048 -12.124 1.00 90.31 88 GLU A O 1
ATOM 707 N N . ILE A 1 89 ? -5.477 -2.684 -11.676 1.00 91.06 89 ILE A N 1
ATOM 708 C CA . ILE A 1 89 ? -4.472 -1.822 -11.055 1.00 91.06 89 ILE A CA 1
ATOM 709 C C . ILE A 1 89 ? -3.405 -1.447 -12.082 1.00 91.06 89 ILE A C 1
ATOM 711 O O . ILE A 1 89 ? -2.909 -2.301 -12.822 1.00 91.06 89 ILE A O 1
ATOM 715 N N . VAL A 1 90 ? -3.026 -0.167 -12.100 1.00 91.25 90 VAL A N 1
ATOM 716 C CA . VAL A 1 90 ? -1.934 0.337 -12.942 1.00 91.25 90 VAL A CA 1
ATOM 717 C C . VAL A 1 90 ? -0.707 0.660 -12.082 1.00 91.25 90 VAL A C 1
ATOM 719 O O . VAL A 1 90 ? -0.762 1.408 -11.098 1.00 91.25 90 VAL A O 1
ATOM 722 N N . ILE A 1 91 ? 0.435 0.085 -12.452 1.00 91.12 91 ILE A N 1
ATOM 723 C CA . ILE A 1 91 ? 1.724 0.248 -11.780 1.00 91.12 91 ILE A CA 1
ATOM 724 C C . ILE A 1 91 ? 2.724 0.795 -12.791 1.00 91.12 91 ILE A C 1
ATOM 726 O O . ILE A 1 91 ? 3.113 0.110 -13.732 1.00 91.12 91 ILE A O 1
ATOM 730 N N . SER A 1 92 ? 3.166 2.031 -12.575 1.00 91.69 92 SER A N 1
ATOM 731 C CA . SER A 1 92 ? 4.172 2.674 -13.414 1.00 91.69 92 SER A CA 1
ATOM 732 C C . SER A 1 92 ? 5.565 2.629 -12.776 1.00 91.69 92 SER A C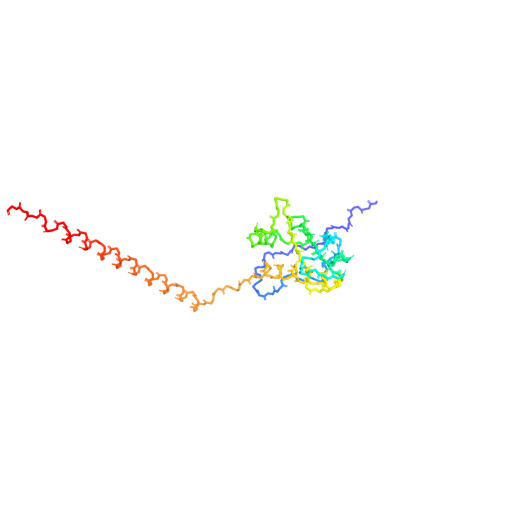 1
ATOM 734 O O . SER A 1 92 ? 5.711 2.858 -11.566 1.00 91.69 92 SER A O 1
ATOM 736 N N . SER A 1 93 ? 6.608 2.411 -13.579 1.00 91.94 93 SER A N 1
ATOM 737 C CA . SER A 1 93 ? 8.006 2.543 -13.155 1.00 91.94 93 SER A CA 1
ATOM 738 C C . SER A 1 93 ? 8.874 3.291 -14.170 1.00 91.94 93 SER A C 1
ATOM 740 O O . SER A 1 93 ? 8.822 3.048 -15.376 1.00 91.94 93 SER A O 1
ATOM 742 N N . THR A 1 94 ? 9.689 4.209 -13.647 1.00 90.44 94 THR A N 1
ATOM 743 C CA . THR A 1 94 ? 10.674 5.035 -14.371 1.00 90.44 94 THR A CA 1
ATOM 744 C C . THR A 1 94 ? 12.014 5.086 -13.630 1.00 90.44 94 THR A C 1
ATOM 746 O O . THR A 1 94 ? 12.758 6.056 -13.751 1.00 90.44 94 THR A O 1
ATOM 749 N N . LYS A 1 95 ? 12.305 4.085 -12.791 1.00 87.62 95 LYS A N 1
ATOM 750 C CA . LYS A 1 95 ? 13.451 4.100 -11.867 1.00 87.62 95 LYS A CA 1
ATOM 751 C C . LYS A 1 95 ? 14.799 4.011 -12.582 1.00 87.62 95 LYS A C 1
ATOM 753 O O . LYS A 1 95 ? 15.790 4.564 -12.116 1.00 87.62 95 LYS A O 1
ATOM 758 N N . THR A 1 96 ? 14.847 3.285 -13.691 1.00 86.12 96 THR A N 1
ATOM 759 C CA . THR A 1 96 ? 16.068 2.972 -14.432 1.00 86.12 96 THR A CA 1
ATOM 760 C C . THR A 1 96 ? 15.981 3.460 -15.876 1.00 86.12 96 THR A C 1
ATOM 762 O O . THR A 1 96 ? 14.902 3.702 -16.419 1.00 86.12 96 THR A O 1
ATOM 765 N N . ARG A 1 97 ? 17.143 3.576 -16.528 1.00 83.19 97 ARG A N 1
ATOM 766 C CA . ARG A 1 97 ? 17.256 3.926 -17.955 1.00 83.19 97 ARG A CA 1
ATOM 767 C C . ARG A 1 97 ? 16.953 2.763 -18.910 1.00 83.19 97 ARG A C 1
ATOM 769 O O . ARG A 1 97 ? 17.020 2.955 -20.118 1.00 83.19 97 ARG A O 1
ATOM 776 N N . THR A 1 98 ? 16.683 1.561 -18.399 1.00 86.75 98 THR A N 1
ATOM 777 C CA . THR A 1 98 ? 16.439 0.361 -19.209 1.00 86.75 98 THR A CA 1
ATOM 778 C C . THR A 1 98 ? 15.004 -0.123 -19.027 1.00 86.75 98 THR A C 1
ATOM 780 O O . THR A 1 98 ? 14.441 -0.050 -17.938 1.00 86.75 98 THR A O 1
ATOM 783 N N . GLN A 1 99 ? 14.400 -0.649 -20.095 1.00 87.00 99 GLN A N 1
ATOM 784 C CA . GLN A 1 99 ? 13.045 -1.207 -20.030 1.00 87.00 99 GLN A CA 1
ATOM 785 C C . GLN A 1 99 ? 12.983 -2.397 -19.070 1.00 87.00 99 GLN A C 1
ATOM 787 O O . GLN A 1 99 ? 12.129 -2.425 -18.192 1.00 87.00 99 GLN A O 1
ATOM 792 N N . LYS A 1 100 ? 13.940 -3.329 -19.179 1.00 89.31 100 LYS A N 1
ATOM 793 C CA . LYS A 1 100 ? 14.018 -4.514 -18.314 1.00 89.31 100 LYS A CA 1
ATOM 794 C C . LYS A 1 100 ? 14.058 -4.150 -16.827 1.00 89.31 100 LYS A C 1
ATOM 796 O O . LYS A 1 100 ? 13.258 -4.668 -16.062 1.00 89.31 100 LYS A O 1
ATOM 801 N N . GLY A 1 101 ? 14.907 -3.194 -16.438 1.00 89.06 101 GLY A N 1
ATOM 802 C CA . GLY A 1 101 ? 14.993 -2.762 -15.040 1.00 89.06 101 GLY A CA 1
ATOM 803 C C . GLY A 1 101 ? 13.692 -2.140 -14.524 1.00 89.06 101 GLY A C 1
ATOM 804 O O . GLY A 1 101 ? 13.335 -2.325 -13.364 1.00 89.06 101 GLY A O 1
ATOM 805 N N . ASN A 1 102 ? 12.947 -1.445 -15.388 1.00 90.69 102 ASN A N 1
ATOM 806 C CA . ASN A 1 102 ? 11.642 -0.885 -15.032 1.00 90.69 102 ASN A CA 1
ATOM 807 C C . ASN A 1 102 ? 10.527 -1.944 -14.985 1.00 90.69 102 ASN A C 1
ATOM 809 O O . ASN A 1 102 ? 9.608 -1.795 -14.182 1.00 90.69 102 ASN A O 1
ATOM 813 N N . ILE A 1 103 ? 10.613 -3.018 -15.779 1.00 89.31 103 ILE A N 1
ATOM 814 C CA . ILE A 1 103 ? 9.716 -4.181 -15.673 1.00 89.31 103 ILE A CA 1
ATOM 815 C C . ILE A 1 103 ? 9.935 -4.882 -14.331 1.00 89.31 103 ILE A C 1
ATOM 817 O O . ILE A 1 103 ? 8.973 -5.083 -13.593 1.00 89.31 103 ILE A O 1
ATOM 821 N N . ASP A 1 104 ? 11.189 -5.186 -13.985 1.00 89.62 104 ASP A N 1
ATOM 822 C CA . ASP A 1 104 ? 11.536 -5.870 -12.734 1.00 89.62 104 ASP A CA 1
ATOM 823 C C . ASP A 1 104 ? 11.088 -5.053 -11.507 1.00 89.62 104 ASP A C 1
ATOM 825 O O . ASP A 1 104 ? 10.532 -5.593 -10.551 1.00 89.62 104 ASP A O 1
ATOM 829 N N . ASP A 1 105 ? 11.247 -3.725 -11.550 1.00 91.00 105 ASP A N 1
ATOM 830 C CA . ASP A 1 105 ? 10.768 -2.827 -10.492 1.00 91.00 105 ASP A CA 1
ATOM 831 C C . ASP A 1 105 ? 9.231 -2.772 -10.411 1.00 91.00 105 ASP A C 1
ATOM 833 O O . ASP A 1 105 ? 8.670 -2.745 -9.314 1.00 91.00 105 ASP A O 1
ATOM 837 N N . ALA A 1 106 ? 8.529 -2.785 -11.550 1.00 90.62 106 ALA A N 1
ATOM 838 C CA . ALA A 1 106 ? 7.067 -2.850 -11.572 1.00 90.62 106 ALA A CA 1
ATOM 839 C C . ALA A 1 106 ? 6.543 -4.184 -11.007 1.00 90.62 106 ALA A C 1
ATOM 841 O O . ALA A 1 106 ? 5.604 -4.173 -10.208 1.00 90.62 106 ALA A O 1
ATOM 842 N N . LEU A 1 107 ? 7.191 -5.307 -11.339 1.00 88.06 107 LEU A N 1
ATOM 843 C CA . LEU A 1 107 ? 6.888 -6.623 -10.767 1.00 88.06 107 LEU A CA 1
ATOM 844 C C . LEU A 1 107 ? 7.130 -6.645 -9.254 1.00 88.06 107 LEU A C 1
ATOM 846 O O . LEU A 1 107 ? 6.274 -7.105 -8.503 1.00 88.06 107 LEU A O 1
ATOM 850 N N . ALA A 1 108 ? 8.251 -6.090 -8.786 1.00 88.69 108 ALA A N 1
ATOM 851 C CA . ALA A 1 108 ? 8.554 -6.009 -7.358 1.00 88.69 108 ALA A CA 1
ATOM 852 C C . ALA A 1 108 ? 7.514 -5.176 -6.586 1.00 88.69 108 ALA A C 1
ATOM 854 O O . ALA A 1 108 ? 7.112 -5.543 -5.481 1.00 88.69 108 ALA A O 1
ATOM 855 N N . LYS A 1 109 ? 7.029 -4.075 -7.173 1.00 90.00 109 LYS A N 1
ATOM 856 C CA . LYS A 1 109 ? 5.938 -3.270 -6.600 1.00 90.00 109 LYS A CA 1
ATOM 857 C C . LYS A 1 109 ? 4.622 -4.040 -6.541 1.00 90.00 109 LYS A C 1
ATOM 859 O O . LYS A 1 109 ? 3.944 -3.981 -5.519 1.00 90.00 109 LYS A O 1
ATOM 864 N N . LEU A 1 110 ? 4.266 -4.757 -7.608 1.00 88.25 110 LEU A N 1
ATOM 865 C CA . LEU A 1 110 ? 3.076 -5.610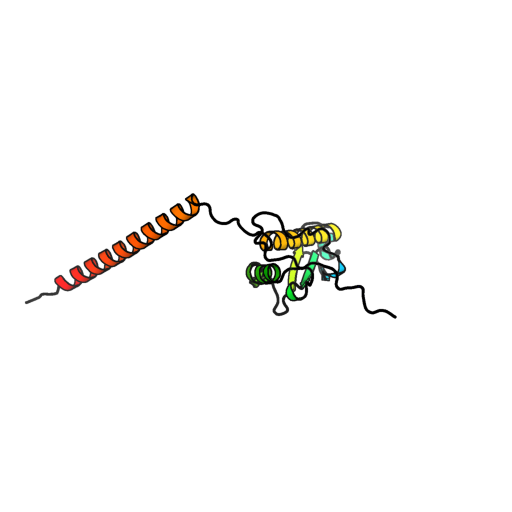 -7.624 1.00 88.25 110 LEU A CA 1
ATOM 866 C C . LEU A 1 110 ? 3.162 -6.677 -6.528 1.00 88.25 110 LEU A C 1
ATOM 868 O O . LEU A 1 110 ? 2.217 -6.865 -5.763 1.00 88.25 110 LEU A O 1
ATOM 872 N N . GLN A 1 111 ? 4.328 -7.309 -6.406 1.00 85.94 111 GLN A N 1
ATOM 873 C CA . GLN A 1 111 ? 4.600 -8.306 -5.384 1.00 85.94 111 GLN A CA 1
ATOM 874 C C . GLN A 1 111 ? 4.442 -7.739 -3.972 1.00 85.94 111 GLN A C 1
ATOM 876 O O . GLN A 1 111 ? 3.799 -8.358 -3.129 1.00 85.94 111 GLN A O 1
ATOM 881 N N . ALA A 1 112 ? 4.970 -6.541 -3.717 1.00 87.31 112 ALA A N 1
ATOM 882 C CA . ALA A 1 112 ? 4.832 -5.883 -2.423 1.00 87.31 112 ALA A CA 1
ATOM 883 C C . ALA A 1 112 ? 3.361 -5.609 -2.061 1.00 87.31 112 ALA A C 1
ATOM 885 O O . ALA A 1 112 ? 2.966 -5.809 -0.916 1.00 87.31 112 ALA A O 1
ATOM 886 N N . ILE A 1 113 ? 2.531 -5.202 -3.029 1.00 87.19 113 ILE A N 1
ATOM 887 C CA . ILE A 1 113 ? 1.090 -4.987 -2.810 1.00 87.19 113 ILE A CA 1
ATOM 888 C C . ILE A 1 113 ? 0.405 -6.302 -2.415 1.00 87.19 113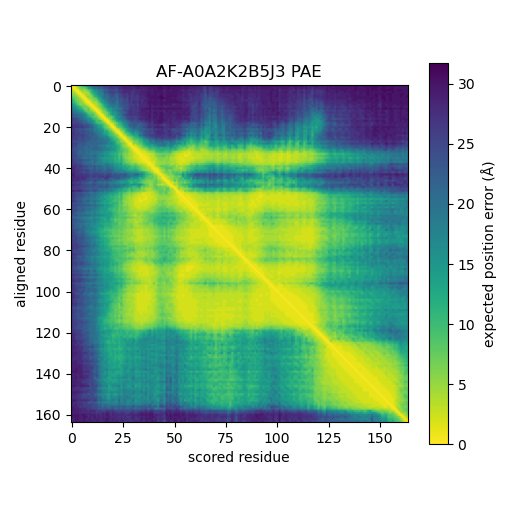 ILE A C 1
ATOM 890 O O . ILE A 1 113 ? -0.370 -6.334 -1.457 1.00 87.19 113 ILE A O 1
ATOM 894 N N . ILE A 1 114 ? 0.719 -7.394 -3.116 1.00 84.50 114 ILE A N 1
ATOM 895 C CA . ILE A 1 114 ? 0.165 -8.722 -2.820 1.00 84.50 114 ILE A CA 1
ATOM 896 C C . ILE A 1 114 ? 0.620 -9.205 -1.439 1.00 84.50 114 ILE A C 1
ATOM 898 O O . ILE A 1 114 ? -0.206 -9.694 -0.669 1.00 84.50 114 ILE A O 1
ATOM 902 N N . ASP A 1 115 ? 1.897 -9.027 -1.093 1.00 84.38 115 ASP A N 1
ATOM 903 C CA . ASP A 1 115 ? 2.450 -9.400 0.214 1.00 84.38 115 ASP A CA 1
ATOM 904 C C . ASP A 1 115 ? 1.723 -8.677 1.352 1.00 84.38 115 ASP A C 1
ATOM 906 O O . ASP A 1 115 ? 1.329 -9.301 2.340 1.00 84.38 115 ASP A O 1
ATOM 910 N N . VAL A 1 116 ? 1.498 -7.369 1.205 1.00 84.75 116 VAL A N 1
ATOM 911 C CA . VAL A 1 116 ? 0.790 -6.574 2.213 1.00 84.75 116 VAL A CA 1
ATOM 912 C C . VAL A 1 116 ? -0.680 -6.993 2.310 1.00 84.75 11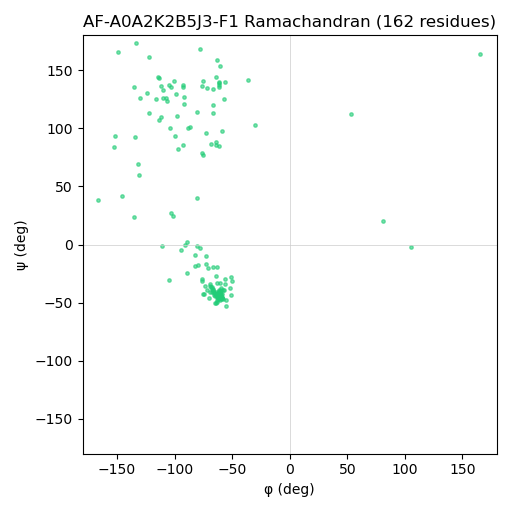6 VAL A C 1
ATOM 914 O O . VAL A 1 116 ? -1.204 -7.133 3.414 1.00 84.75 116 VAL A O 1
ATOM 917 N N . ALA A 1 117 ? -1.352 -7.259 1.189 1.00 84.44 117 ALA A N 1
ATOM 918 C CA . ALA A 1 117 ? -2.739 -7.723 1.210 1.00 84.44 117 ALA A CA 1
ATOM 919 C C . ALA A 1 117 ? -2.884 -9.134 1.812 1.00 84.44 117 ALA A C 1
ATOM 921 O O . ALA A 1 117 ? -3.843 -9.413 2.548 1.00 84.44 117 ALA A O 1
ATOM 922 N N . SER A 1 118 ? -1.912 -10.009 1.539 1.00 80.62 118 SER A N 1
ATOM 923 C CA . SER A 1 118 ? -1.824 -11.358 2.099 1.00 80.62 118 SER A CA 1
ATOM 924 C C . SER A 1 118 ? -1.454 -11.359 3.581 1.00 80.62 118 SER A C 1
ATOM 926 O O . SER A 1 118 ? -1.694 -12.363 4.255 1.00 80.62 118 SER A O 1
ATOM 928 N N . TYR A 1 119 ? -0.872 -10.281 4.106 1.00 78.88 119 TYR A N 1
ATOM 929 C CA . TYR A 1 119 ? -0.479 -10.215 5.503 1.00 78.88 119 TYR A CA 1
ATOM 930 C C . TYR A 1 119 ? -1.711 -10.237 6.417 1.00 78.88 119 TYR A C 1
ATOM 932 O O . TYR A 1 119 ? -2.535 -9.315 6.448 1.00 78.88 119 TYR A O 1
ATOM 940 N N . VAL A 1 120 ? -1.856 -11.314 7.185 1.00 72.00 120 VAL A N 1
ATOM 941 C CA . VAL A 1 120 ? -2.872 -11.428 8.233 1.00 72.00 120 VAL A CA 1
ATOM 942 C C . VAL A 1 120 ? -2.193 -11.096 9.559 1.00 72.00 120 VAL A C 1
ATOM 944 O O . VAL A 1 120 ? -1.347 -11.878 9.998 1.00 72.00 120 VAL A O 1
ATOM 947 N N . PRO A 1 121 ? -2.518 -9.951 10.195 1.00 70.31 121 PRO A N 1
ATOM 948 C CA . PRO A 1 121 ? -1.928 -9.625 11.481 1.00 70.31 121 PRO A CA 1
ATOM 949 C C . PRO A 1 121 ? -2.318 -10.700 12.503 1.00 70.31 121 PRO A C 1
ATOM 951 O O . PRO A 1 121 ? -3.471 -11.154 12.494 1.00 70.31 121 PRO A O 1
ATOM 954 N N . PRO A 1 122 ? -1.385 -11.116 13.374 1.00 74.19 122 PRO A N 1
ATOM 955 C CA . PRO A 1 122 ? -1.703 -12.058 14.430 1.00 74.19 122 PRO A CA 1
ATOM 956 C C . PRO A 1 122 ? -2.772 -11.484 15.366 1.00 74.19 122 PRO A C 1
ATOM 958 O O . PRO A 1 122 ? -2.904 -10.258 15.480 1.00 74.19 122 PRO A O 1
ATOM 961 N N . PRO A 1 123 ? -3.555 -12.351 16.035 1.00 74.75 123 PRO A N 1
ATOM 962 C CA . PRO A 1 123 ? -4.512 -11.898 17.025 1.00 74.75 123 PRO A CA 1
ATOM 963 C C . PRO A 1 123 ? -3.774 -11.082 18.097 1.00 74.75 123 PRO A C 1
ATOM 965 O O . PRO A 1 123 ? -2.654 -11.439 18.474 1.00 74.75 123 PRO A O 1
ATOM 968 N N . PRO A 1 124 ? -4.372 -9.978 18.578 1.00 77.62 124 PRO A N 1
ATOM 969 C CA . PRO A 1 124 ? -3.716 -9.107 19.540 1.00 77.62 124 PRO A CA 1
ATOM 970 C C . PRO A 1 124 ? -3.423 -9.870 20.832 1.00 77.62 124 PRO A C 1
ATOM 972 O O . PRO A 1 124 ? -4.281 -10.606 21.331 1.00 77.62 124 PRO A O 1
ATOM 975 N N . SER A 1 125 ? -2.230 -9.660 21.387 1.00 83.38 125 SER A N 1
ATOM 976 C CA . SER A 1 125 ? -1.847 -10.227 22.678 1.00 83.38 125 SER A CA 1
ATOM 977 C C . SER A 1 125 ? -2.740 -9.685 23.800 1.00 83.38 125 SER A C 1
ATOM 979 O O . SER A 1 125 ? -3.343 -8.612 23.686 1.00 83.38 125 SER A O 1
ATOM 981 N N . GLU A 1 126 ? -2.813 -10.404 24.921 1.00 85.31 126 GLU A N 1
ATOM 982 C CA . GLU A 1 126 ? -3.593 -9.969 26.090 1.00 85.31 126 GLU A CA 1
ATOM 983 C C . GLU A 1 126 ? -3.166 -8.582 26.599 1.00 85.31 126 GLU A C 1
ATOM 985 O O . GLU A 1 126 ? -3.998 -7.770 27.009 1.00 85.31 126 GLU A O 1
ATOM 990 N N . GLU A 1 127 ? -1.880 -8.250 26.499 1.00 84.44 127 GLU A N 1
ATOM 991 C CA . GLU A 1 127 ? -1.366 -6.922 26.839 1.00 84.44 127 GLU A CA 1
ATOM 992 C C . GLU A 1 127 ? -1.892 -5.834 25.898 1.00 84.44 127 GLU A C 1
ATOM 994 O O . GLU A 1 127 ? -2.299 -4.757 26.347 1.00 84.44 127 GLU A O 1
ATOM 999 N N . GLN A 1 128 ? -1.942 -6.117 24.592 1.00 80.44 128 GLN A N 1
ATOM 1000 C CA . GLN A 1 128 ? -2.499 -5.195 23.602 1.00 80.44 128 GLN A CA 1
ATOM 1001 C C . GLN A 1 128 ? -3.993 -4.964 23.850 1.00 80.44 128 GLN A C 1
ATOM 1003 O O . GLN A 1 128 ? -4.438 -3.814 23.834 1.00 80.44 128 GLN A O 1
ATOM 1008 N N . LYS A 1 129 ? -4.754 -6.019 24.167 1.00 85.62 129 LYS A N 1
ATOM 1009 C CA . LYS A 1 129 ? -6.177 -5.907 24.532 1.00 85.62 129 LYS A CA 1
ATOM 1010 C C . LYS A 1 129 ? -6.378 -5.024 25.766 1.00 85.62 129 LYS A C 1
ATOM 1012 O O . LYS A 1 129 ? -7.188 -4.096 25.731 1.00 85.62 129 LYS A O 1
ATOM 1017 N N . LYS A 1 130 ? -5.591 -5.238 26.828 1.00 88.88 130 LYS A N 1
ATOM 1018 C CA . LYS A 1 130 ? -5.630 -4.407 28.047 1.00 88.88 130 LYS A CA 1
ATOM 1019 C C . LYS A 1 130 ? -5.297 -2.943 27.754 1.00 88.88 130 LYS A C 1
ATOM 1021 O O . LYS A 1 130 ? -5.970 -2.042 28.259 1.00 88.88 130 LYS A O 1
ATOM 1026 N N . LYS A 1 131 ? -4.296 -2.683 26.907 1.00 89.25 131 LYS A N 1
ATOM 1027 C CA . LYS A 1 131 ? -3.921 -1.321 26.499 1.00 89.25 131 LYS A CA 1
ATOM 1028 C C . LYS A 1 131 ? -5.051 -0.622 25.739 1.00 89.25 131 LYS A C 1
ATOM 1030 O O . LYS A 1 131 ? -5.342 0.536 26.037 1.00 89.25 131 LYS A O 1
ATOM 1035 N N . ILE A 1 132 ? -5.706 -1.316 24.807 1.00 88.94 132 ILE A N 1
ATOM 1036 C CA . ILE A 1 132 ? -6.855 -0.786 24.054 1.00 88.94 132 ILE A CA 1
ATOM 1037 C C . ILE A 1 132 ? -8.003 -0.436 25.008 1.00 88.94 132 ILE A C 1
ATOM 1039 O O . ILE A 1 132 ? -8.516 0.682 24.957 1.00 88.94 132 ILE A O 1
ATOM 1043 N N . ALA A 1 133 ? -8.349 -1.338 25.932 1.00 91.19 133 ALA A N 1
ATOM 1044 C CA . ALA A 1 133 ? -9.398 -1.096 26.922 1.00 91.19 133 ALA A CA 1
ATOM 1045 C C . ALA A 1 133 ? -9.090 0.122 27.813 1.00 91.19 133 ALA A C 1
ATOM 1047 O O . ALA A 1 133 ? -9.952 0.973 28.036 1.00 91.19 133 ALA A O 1
ATOM 1048 N N . LYS A 1 134 ? -7.835 0.263 28.262 1.00 92.50 134 LYS A N 1
ATOM 1049 C CA . LYS A 1 134 ? -7.389 1.421 29.050 1.00 92.50 134 LYS A CA 1
ATOM 1050 C C . LYS A 1 134 ? -7.528 2.731 28.271 1.00 92.50 134 LYS A C 1
ATOM 1052 O O . LYS A 1 134 ? -8.010 3.720 28.820 1.00 92.50 134 LYS A O 1
ATOM 1057 N N . LEU A 1 135 ? -7.118 2.754 27.002 1.00 92.56 135 LEU A N 1
ATOM 1058 C CA . LEU A 1 135 ? -7.241 3.942 26.153 1.00 92.56 135 LEU A CA 1
ATOM 1059 C C . LEU A 1 135 ? -8.708 4.323 25.918 1.00 92.56 135 LEU A C 1
ATOM 1061 O O . LEU A 1 135 ? -9.040 5.506 25.999 1.00 92.56 135 LEU A O 1
ATOM 1065 N N . ALA A 1 136 ? -9.584 3.339 25.704 1.00 93.06 136 ALA A N 1
ATOM 1066 C CA . ALA A 1 136 ? -11.021 3.564 25.569 1.00 93.06 136 ALA A CA 1
ATOM 1067 C C . ALA A 1 136 ? -11.625 4.184 26.842 1.00 93.06 136 ALA A C 1
ATOM 1069 O O . ALA A 1 136 ? -12.328 5.191 26.763 1.00 93.06 136 ALA A O 1
ATOM 1070 N N . ALA A 1 137 ? -11.275 3.657 28.022 1.00 93.56 137 ALA A N 1
ATOM 1071 C CA . ALA A 1 137 ? -11.732 4.196 29.303 1.00 93.56 137 ALA A CA 1
ATOM 1072 C C . ALA A 1 137 ? -11.267 5.647 29.532 1.00 93.56 137 ALA A C 1
ATOM 1074 O O . ALA A 1 137 ? -12.048 6.495 29.969 1.00 93.56 137 ALA A O 1
ATOM 1075 N N . ILE A 1 138 ? -10.012 5.963 29.191 1.00 94.38 138 ILE A N 1
ATOM 1076 C CA . ILE A 1 138 ? -9.476 7.332 29.278 1.00 94.38 138 ILE A CA 1
ATOM 1077 C C . ILE A 1 138 ? -10.221 8.273 28.321 1.00 94.38 138 ILE A C 1
ATOM 1079 O O . ILE A 1 138 ? -10.541 9.403 28.696 1.00 94.38 138 ILE A O 1
ATOM 1083 N N . GLY A 1 139 ? -10.495 7.825 27.092 1.00 94.31 139 GLY A N 1
ATOM 1084 C CA . GLY A 1 139 ? -11.261 8.590 26.107 1.00 94.31 139 GLY A CA 1
ATOM 1085 C C . GLY A 1 139 ? -12.663 8.935 26.608 1.00 94.31 139 GLY A C 1
ATOM 1086 O O . GLY A 1 139 ? -13.068 10.099 26.555 1.00 94.31 139 GLY A O 1
ATOM 1087 N N . GLU A 1 140 ? -13.363 7.956 27.182 1.00 95.06 140 GLU A N 1
ATOM 1088 C CA . GLU A 1 140 ? -14.708 8.152 27.727 1.00 95.06 140 GLU A CA 1
ATOM 1089 C C . GLU A 1 140 ? -14.711 9.106 28.928 1.00 95.06 140 GLU A C 1
ATOM 1091 O O . GLU A 1 140 ? -15.508 10.046 28.981 1.00 95.06 140 GLU A O 1
ATOM 1096 N N . GLN A 1 141 ? -13.757 8.961 29.852 1.00 95.50 141 GLN A N 1
ATOM 1097 C CA . GLN A 1 141 ? -13.614 9.896 30.971 1.00 95.50 141 GLN A CA 1
ATOM 1098 C C . GLN A 1 141 ? -13.346 11.332 30.503 1.00 95.50 141 GLN A C 1
ATOM 1100 O O . GLN A 1 141 ? -13.924 12.274 31.051 1.00 95.50 141 GLN A O 1
ATOM 1105 N N . LYS A 1 142 ? -12.491 11.523 29.488 1.00 95.75 142 LYS A N 1
ATOM 1106 C CA . LYS A 1 142 ? -12.237 12.851 28.906 1.00 95.75 142 LYS A CA 1
ATOM 1107 C C . LYS A 1 142 ? -13.513 13.439 28.307 1.00 95.75 142 LYS A C 1
ATOM 1109 O O . LYS A 1 142 ? -13.838 14.587 28.603 1.00 95.75 142 LYS A O 1
ATOM 1114 N N . ARG A 1 143 ? -14.271 12.646 27.544 1.00 95.44 143 ARG A N 1
ATOM 1115 C CA . ARG A 1 143 ? -15.551 13.060 26.952 1.00 95.44 143 ARG A CA 1
ATOM 1116 C C . ARG A 1 143 ? -16.555 13.506 28.020 1.00 95.44 143 ARG A C 1
ATOM 1118 O O . ARG A 1 143 ? -17.148 14.577 27.887 1.00 95.44 143 ARG A O 1
ATOM 1125 N N . LEU A 1 144 ? -16.715 12.728 29.095 1.00 96.06 144 LEU A N 1
ATOM 1126 C CA . LEU A 1 144 ? -17.609 13.056 30.212 1.00 96.06 144 LEU A CA 1
ATOM 1127 C C . LEU A 1 144 ? -17.188 14.343 30.930 1.00 96.06 144 LEU A C 1
ATOM 1129 O O . LEU A 1 144 ? -18.034 15.199 31.190 1.00 96.06 144 LEU A O 1
ATOM 1133 N N . LYS A 1 145 ? -15.887 14.523 31.193 1.00 95.81 145 LYS A N 1
ATOM 1134 C CA . LYS A 1 145 ? -15.352 15.755 31.795 1.00 95.81 145 LYS A CA 1
ATOM 1135 C C . LYS A 1 145 ? -15.610 16.975 30.914 1.00 95.81 145 LYS A C 1
ATOM 1137 O O . LYS A 1 145 ? -16.102 17.981 31.414 1.00 95.81 145 LYS A O 1
ATOM 1142 N N . SER A 1 146 ? -15.353 16.879 29.609 1.00 95.88 146 SER A N 1
ATOM 1143 C CA . SER A 1 146 ? -15.641 17.963 28.661 1.00 95.88 146 SER A CA 1
ATOM 1144 C C . SER A 1 146 ? -17.135 18.286 28.597 1.00 95.88 146 SER A C 1
ATOM 1146 O O . SER A 1 146 ? -17.504 19.459 28.607 1.00 95.88 146 SER A O 1
ATOM 1148 N N . LYS A 1 147 ? -18.010 17.267 28.595 1.00 96.00 147 LYS A N 1
ATOM 1149 C CA . LYS A 1 147 ? -19.468 17.458 28.648 1.00 96.00 147 LYS A CA 1
ATOM 1150 C C . LYS A 1 147 ? -19.889 18.187 29.927 1.00 96.00 147 LYS A C 1
ATOM 1152 O O . LYS A 1 147 ? -20.690 19.116 29.849 1.00 96.00 147 LYS A O 1
ATOM 1157 N N . LYS A 1 148 ? -19.337 17.794 31.080 1.00 96.19 148 LYS A N 1
ATOM 1158 C CA . LYS A 1 148 ? -19.625 18.420 32.376 1.00 96.19 148 LYS A CA 1
ATOM 1159 C C . LYS A 1 148 ? -19.157 19.876 32.411 1.00 96.19 148 LYS A C 1
ATOM 1161 O O . LYS A 1 148 ? -19.976 20.754 32.637 1.00 96.19 148 LYS A O 1
ATOM 1166 N N . ALA A 1 149 ? -17.910 20.147 32.025 1.00 95.69 149 ALA A N 1
ATOM 1167 C CA . ALA A 1 149 ? -17.375 21.508 31.953 1.00 95.69 149 ALA A CA 1
ATOM 1168 C C . ALA A 1 149 ? -18.199 22.429 31.030 1.00 95.69 149 ALA A C 1
ATOM 1170 O O . ALA A 1 149 ? -18.436 23.593 31.350 1.00 95.69 149 ALA A O 1
ATOM 1171 N N . LEU A 1 150 ? -18.680 21.912 29.891 1.00 95.25 150 LEU A N 1
ATOM 1172 C CA . LEU A 1 150 ? -19.580 22.653 29.001 1.00 95.25 150 LEU A CA 1
ATOM 1173 C C . LEU A 1 150 ? -20.952 22.913 29.633 1.00 95.25 150 LEU A C 1
ATOM 1175 O O . LEU A 1 150 ? -21.514 23.989 29.426 1.00 95.25 150 LEU A O 1
ATOM 1179 N N . SER A 1 151 ? -21.496 21.945 30.372 1.00 94.69 151 SER A N 1
ATOM 1180 C CA . SER A 1 151 ? -22.753 22.096 31.110 1.00 94.69 151 SER A CA 1
ATOM 1181 C C . SER A 1 151 ? -22.630 23.170 32.187 1.00 94.69 151 SER A C 1
ATOM 1183 O O . SER A 1 151 ? -23.432 24.100 32.207 1.00 94.69 151 SER A O 1
ATOM 1185 N N . ASP A 1 152 ? -21.580 23.098 33.004 1.00 93.88 152 ASP A N 1
ATOM 1186 C CA . ASP A 1 152 ? -21.321 24.035 34.100 1.00 93.88 152 ASP A CA 1
ATOM 1187 C C . ASP A 1 152 ? -21.136 25.461 33.559 1.00 93.88 152 ASP A C 1
ATOM 1189 O O . ASP A 1 152 ? -21.752 26.409 34.045 1.00 93.88 152 ASP A O 1
ATOM 1193 N N . LYS A 1 153 ? -20.395 25.613 32.451 1.00 93.31 153 LYS A N 1
ATOM 1194 C CA . LYS A 1 153 ? -20.245 26.897 31.749 1.00 93.31 153 LYS A CA 1
ATOM 1195 C C . LYS A 1 153 ? -21.583 27.461 31.257 1.00 93.31 153 LYS A C 1
ATOM 1197 O O . LYS A 1 153 ? -21.781 28.672 31.286 1.00 93.31 153 LYS A O 1
ATOM 1202 N N . LYS A 1 154 ? -22.494 26.614 30.763 1.00 91.56 154 LYS A N 1
ATOM 1203 C CA . LYS A 1 154 ? -23.836 27.042 30.324 1.00 91.56 154 LYS A CA 1
ATOM 1204 C C . LYS A 1 154 ? -24.733 27.404 31.508 1.00 91.56 154 LYS A C 1
ATOM 1206 O O . LYS A 1 154 ? -25.471 28.376 31.399 1.00 91.56 154 LYS A O 1
ATOM 1211 N N . ALA A 1 155 ? -24.657 26.660 32.609 1.00 91.00 155 ALA A N 1
ATOM 1212 C CA . ALA A 1 155 ? -25.403 26.951 33.830 1.00 91.00 155 ALA A CA 1
ATOM 1213 C C . ALA A 1 155 ? -24.984 28.302 34.428 1.00 91.00 155 ALA A C 1
ATOM 1215 O O . ALA A 1 155 ? -25.840 29.149 34.662 1.00 91.00 155 ALA A O 1
ATOM 1216 N N . PHE A 1 156 ? -23.675 28.549 34.543 1.00 89.44 156 PHE A N 1
ATOM 1217 C CA . PHE A 1 156 ? -23.131 29.816 35.044 1.00 89.44 156 PHE A CA 1
ATOM 1218 C C . PHE A 1 156 ? -23.538 31.029 34.192 1.00 89.44 156 PHE A C 1
ATOM 1220 O O . PHE A 1 156 ? -23.747 32.119 34.710 1.00 89.44 156 PHE A O 1
ATOM 1227 N N . ARG A 1 157 ? -23.685 30.854 32.870 1.00 86.69 157 ARG A N 1
ATOM 1228 C CA . ARG A 1 157 ? -24.192 31.921 31.990 1.00 86.69 157 ARG A CA 1
ATOM 122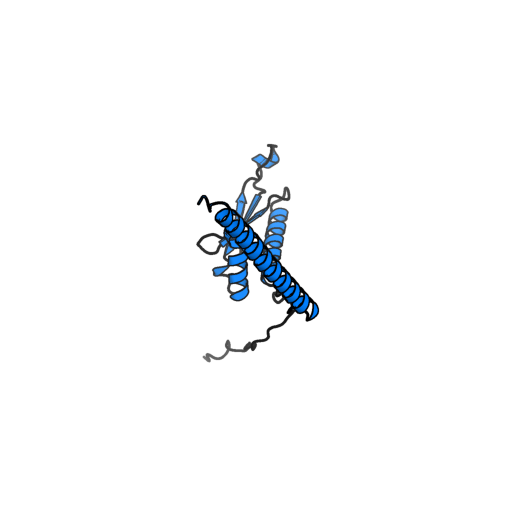9 C C . ARG A 1 157 ? -25.651 32.274 32.276 1.00 86.69 157 ARG A C 1
ATOM 1231 O O . ARG A 1 157 ? -25.984 33.443 32.213 1.00 86.69 157 ARG A O 1
ATOM 1238 N N . ARG A 1 158 ? -26.495 31.284 32.583 1.00 83.19 158 ARG A N 1
ATOM 1239 C CA . ARG A 1 158 ? -27.928 31.494 32.855 1.00 83.19 158 ARG A CA 1
ATOM 1240 C C . ARG A 1 158 ? -28.187 32.089 34.235 1.00 83.19 158 ARG A C 1
ATOM 1242 O O . ARG A 1 158 ? -29.153 32.814 34.404 1.00 83.19 158 ARG A O 1
ATOM 1249 N N . SER A 1 159 ? -27.343 31.786 35.222 1.00 73.69 159 SER A N 1
ATOM 1250 C CA . SER A 1 159 ? -27.550 32.263 36.595 1.00 73.69 159 SER A CA 1
ATOM 1251 C C . SER A 1 159 ? -27.271 33.757 36.781 1.00 73.69 159 SER A C 1
ATOM 1253 O O . SER A 1 159 ? -27.554 34.279 37.849 1.00 73.69 159 SER A O 1
ATOM 1255 N N . ARG A 1 160 ? -26.695 34.447 35.785 1.00 63.97 160 ARG A N 1
ATOM 1256 C CA . ARG A 1 160 ? -26.407 35.890 35.850 1.00 63.97 160 ARG A CA 1
ATOM 1257 C C . ARG A 1 160 ? -27.544 36.772 35.310 1.00 63.97 160 ARG A C 1
ATOM 1259 O O . ARG A 1 160 ? -27.407 37.989 35.346 1.00 63.97 160 ARG A O 1
ATOM 1266 N N . ASP A 1 161 ? -28.637 36.166 34.846 1.00 60.06 161 ASP A N 1
ATOM 1267 C CA . ASP A 1 161 ? -29.800 36.852 34.268 1.00 60.06 161 ASP A CA 1
ATOM 1268 C C . ASP A 1 161 ? -31.006 36.921 35.236 1.00 60.06 161 ASP A C 1
ATOM 1270 O O . ASP A 1 161 ? -32.145 36.987 34.784 1.00 60.06 161 ASP A O 1
ATOM 1274 N N . SER A 1 162 ? -30.801 36.914 36.564 1.00 57.59 162 SER A N 1
ATOM 1275 C CA . SER A 1 162 ? -31.848 37.351 37.509 1.00 57.59 162 SER A CA 1
ATOM 1276 C C . SER A 1 162 ? -31.663 38.840 37.815 1.00 57.59 162 SER A C 1
ATOM 1278 O O . SER A 1 162 ? -30.967 39.212 38.760 1.00 57.59 162 SER A O 1
ATOM 1280 N N . TRP A 1 163 ? -32.228 39.684 36.955 1.00 66.12 163 TRP A N 1
ATOM 1281 C CA . TRP A 1 163 ? -32.503 41.087 37.261 1.00 66.12 163 TRP A CA 1
ATOM 1282 C C . TRP A 1 163 ? -33.969 41.186 37.689 1.00 66.12 163 TRP A C 1
ATOM 1284 O O . TRP A 1 163 ? -34.830 41.469 36.861 1.00 66.12 163 TRP A O 1
ATOM 1294 N N . ASP A 1 164 ? -34.223 40.878 38.957 1.00 59.53 164 ASP A N 1
ATOM 1295 C CA . ASP A 1 164 ? -35.415 41.271 39.719 1.00 59.53 164 ASP A CA 1
ATOM 1296 C C . ASP A 1 164 ? -34.921 41.720 41.103 1.00 59.53 164 ASP A C 1
ATOM 1298 O O . ASP A 1 164 ? -34.058 40.993 41.662 1.00 59.53 164 ASP A O 1
#

pLDDT: mean 77.23, std 18.73, range [29.58, 96.19]